Protein AF-W5TAR7-F1 (afdb_monomer)

pLDDT: mean 82.63, std 12.6, range [40.84, 93.25]

Radius of gyration: 11.82 Å; Cα contacts (8 Å, |Δi|>4): 52; chains: 1; bounding box: 22×34×24 Å

Mean predicted aligned error: 6.07 Å

Solvent-accessible surface area (backbone atoms only — not comparable to full-atom values): 3673 Å² total; per-residue (Å²): 140,92,84,60,65,67,64,53,50,53,52,49,51,64,62,61,66,46,52,87,48,70,86,64,79,72,87,44,70,70,53,19,54,49,36,38,64,75,34,49,93,54,37,88,82,19,53,44,22,45,51,18,51,49,56,5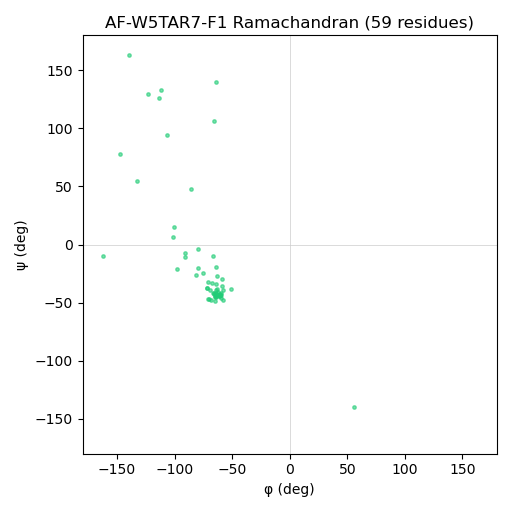8,49,66,74,74,110

Sequence (61 aa):
MIRSTAHQREQWDIIHRFCDDCLAPIASLEEARRALTVHAGHGLGCLQYLAALSRVSEVMA

Secondary structure (DSSP, 8-state):
---SHHHHHHHHHHHTS-TT---S---SHHHHHHHHHHHGGGGGG-HHHHHHHHHHHHHH-

Organism: NCBI:txid1415166

Foldseek 3Di:
DPPDPPVVVVVLCVQPVDQAHPVDQQPDLVSLVVQCVVCVVCAPVGPSNVSSVVVVVVVVD

Structure (mmCIF, N/CA/C/O backbone):
data_AF-W5TAR7-F1
#
_entry.id   AF-W5TAR7-F1
#
loop_
_atom_site.group_PDB
_atom_site.id
_atom_site.type_symbol
_atom_site.label_atom_id
_atom_site.label_alt_id
_atom_site.label_comp_id
_atom_site.label_asym_id
_atom_site.label_entity_id
_atom_site.label_seq_id
_atom_site.pdbx_PDB_ins_code
_atom_site.Cartn_x
_atom_site.Cartn_y
_atom_site.Cartn_z
_atom_site.occupancy
_atom_site.B_iso_or_equiv
_atom_site.auth_seq_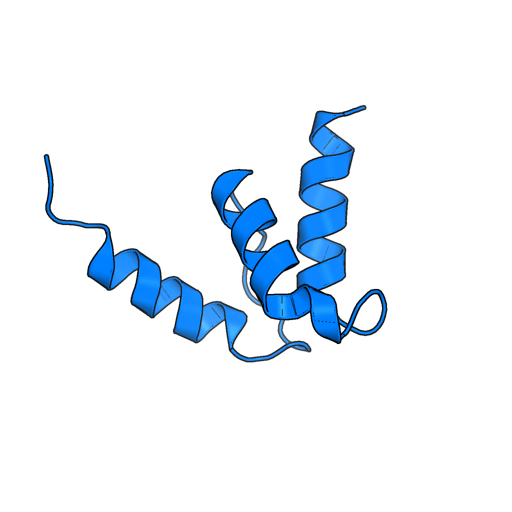id
_atom_site.auth_comp_id
_atom_site.auth_asym_id
_atom_site.auth_atom_id
_atom_site.pdbx_PDB_model_num
ATOM 1 N N . MET A 1 1 ? -4.299 24.081 10.914 1.00 40.84 1 MET A N 1
ATOM 2 C CA . MET A 1 1 ? -2.877 23.818 10.596 1.00 40.84 1 MET A CA 1
ATOM 3 C C . MET A 1 1 ? -2.818 23.167 9.218 1.00 40.84 1 MET A C 1
ATOM 5 O O . MET A 1 1 ? -3.239 22.030 9.100 1.00 40.84 1 MET A O 1
ATOM 9 N N . ILE A 1 2 ? -2.423 23.897 8.166 1.00 49.09 2 ILE A N 1
ATOM 10 C CA . ILE A 1 2 ? -2.502 23.436 6.757 1.00 49.09 2 ILE A CA 1
ATOM 11 C C . ILE A 1 2 ? -1.167 23.720 6.036 1.00 49.09 2 ILE A C 1
ATOM 13 O O . ILE A 1 2 ? -1.108 24.422 5.034 1.00 49.09 2 ILE A O 1
ATOM 17 N N . ARG A 1 3 ? -0.054 23.233 6.595 1.00 47.78 3 ARG A N 1
ATOM 18 C CA . ARG A 1 3 ? 1.280 23.260 5.964 1.00 47.78 3 ARG A CA 1
ATOM 19 C C . ARG A 1 3 ? 2.058 22.020 6.403 1.00 47.78 3 ARG A C 1
ATOM 21 O O . ARG A 1 3 ? 2.856 22.092 7.326 1.00 47.78 3 ARG A O 1
ATOM 28 N N . SER A 1 4 ? 1.760 20.866 5.810 1.00 56.22 4 SER A N 1
ATOM 29 C CA . SER A 1 4 ? 2.606 19.659 5.936 1.00 56.22 4 SER A CA 1
ATOM 30 C C . SER A 1 4 ? 2.343 18.582 4.874 1.00 56.22 4 SER A C 1
ATOM 32 O O . SER A 1 4 ? 3.151 17.676 4.737 1.00 56.22 4 SER A O 1
ATOM 34 N N . THR A 1 5 ? 1.287 18.681 4.061 1.00 68.69 5 THR A N 1
ATOM 35 C CA . THR A 1 5 ? 0.887 17.591 3.150 1.00 68.69 5 THR A CA 1
ATOM 36 C C . THR A 1 5 ? 1.820 17.382 1.955 1.00 68.69 5 THR A C 1
ATOM 38 O O . THR A 1 5 ? 2.056 16.243 1.572 1.00 68.69 5 THR A O 1
ATOM 41 N N . ALA A 1 6 ? 2.369 18.448 1.360 1.00 75.94 6 ALA A N 1
ATOM 42 C CA . ALA A 1 6 ? 3.216 18.328 0.166 1.00 75.94 6 ALA A CA 1
ATOM 43 C C . ALA A 1 6 ? 4.571 17.673 0.474 1.00 75.94 6 ALA A C 1
ATOM 45 O O . ALA A 1 6 ? 4.962 16.730 -0.204 1.00 75.94 6 ALA A O 1
ATOM 46 N N . HIS A 1 7 ? 5.239 18.119 1.541 1.00 79.88 7 HIS A N 1
ATOM 47 C CA . HIS A 1 7 ? 6.521 17.554 1.960 1.00 79.88 7 HIS A CA 1
ATOM 48 C C . HIS A 1 7 ? 6.383 16.096 2.418 1.00 79.88 7 HIS A C 1
ATOM 50 O O . HIS A 1 7 ? 7.172 15.248 2.021 1.00 79.88 7 HIS A O 1
ATOM 56 N N . GLN A 1 8 ? 5.331 15.781 3.181 1.00 78.19 8 GLN A N 1
ATOM 57 C CA . GLN A 1 8 ? 5.039 14.402 3.585 1.00 78.19 8 GLN A CA 1
ATOM 58 C C . GLN A 1 8 ? 4.739 13.504 2.379 1.00 78.19 8 GLN A C 1
ATOM 60 O O . GLN A 1 8 ? 5.166 12.353 2.338 1.00 78.19 8 GLN A O 1
ATOM 65 N N . ARG A 1 9 ? 4.031 14.031 1.372 1.00 80.12 9 ARG A N 1
ATOM 66 C CA . ARG A 1 9 ? 3.745 13.303 0.133 1.00 80.12 9 ARG A CA 1
ATOM 67 C C . ARG A 1 9 ? 5.020 13.002 -0.653 1.00 80.12 9 ARG A C 1
ATOM 69 O O . ARG A 1 9 ? 5.175 11.870 -1.096 1.00 80.12 9 ARG A O 1
ATOM 76 N N . GLU A 1 10 ? 5.907 13.983 -0.777 1.00 85.81 10 GLU A N 1
ATOM 77 C CA . GLU A 1 10 ? 7.189 13.855 -1.473 1.00 85.81 10 GLU A CA 1
ATOM 78 C C . GLU A 1 10 ? 8.133 12.882 -0.753 1.00 85.81 10 GLU A C 1
ATOM 80 O O . GLU A 1 10 ? 8.730 12.017 -1.385 1.00 85.81 10 GLU A O 1
ATOM 85 N N . GLN A 1 11 ? 8.203 12.943 0.580 1.00 84.81 11 GLN A N 1
ATOM 86 C CA . GLN A 1 11 ? 8.950 11.964 1.375 1.00 84.81 11 GLN A CA 1
ATOM 87 C C . GLN A 1 11 ? 8.415 10.543 1.185 1.00 84.81 11 GLN A C 1
A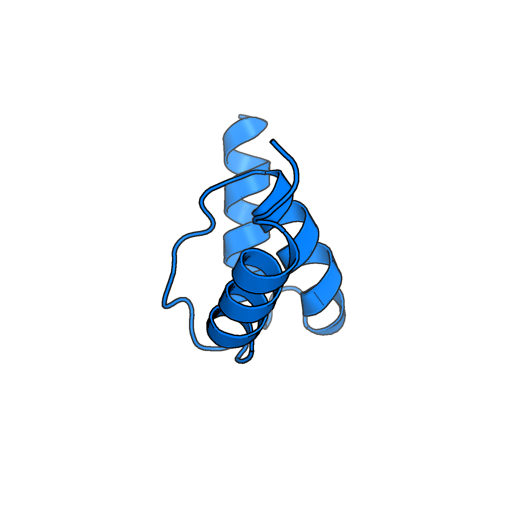TOM 89 O O . GLN A 1 11 ? 9.200 9.617 0.996 1.00 84.81 11 GLN A O 1
ATOM 94 N N . TRP A 1 12 ? 7.092 10.369 1.185 1.00 86.06 12 TRP A N 1
ATOM 95 C CA . TRP A 1 12 ? 6.470 9.075 0.904 1.00 86.06 12 TRP A CA 1
ATOM 96 C C . TRP A 1 12 ? 6.839 8.568 -0.494 1.00 86.06 12 TRP A C 1
ATOM 98 O O . TRP A 1 12 ? 7.187 7.401 -0.642 1.00 86.06 12 TRP A O 1
ATOM 108 N N . ASP A 1 13 ? 6.815 9.443 -1.507 1.00 85.69 13 ASP A N 1
ATOM 109 C CA . ASP A 1 13 ? 7.164 9.073 -2.885 1.00 85.69 13 ASP A CA 1
ATOM 110 C C . ASP A 1 13 ? 8.632 8.645 -2.999 1.00 85.69 13 ASP A C 1
ATOM 112 O O . ASP A 1 13 ? 8.945 7.753 -3.780 1.00 85.69 13 ASP A O 1
ATOM 116 N N . ILE A 1 14 ? 9.530 9.247 -2.212 1.00 86.88 14 ILE A N 1
ATOM 117 C CA . ILE A 1 14 ? 10.944 8.854 -2.152 1.00 86.88 14 ILE A CA 1
ATOM 118 C C . ILE A 1 14 ? 11.097 7.475 -1.503 1.00 86.88 14 ILE A C 1
ATOM 120 O O . ILE A 1 14 ? 11.794 6.626 -2.055 1.00 86.88 14 ILE A O 1
ATOM 124 N N . ILE A 1 15 ? 10.450 7.249 -0.356 1.00 85.38 15 ILE A N 1
ATOM 125 C CA . ILE A 1 15 ? 10.575 6.007 0.423 1.00 85.38 15 ILE A CA 1
ATOM 126 C C . ILE A 1 15 ? 9.991 4.813 -0.339 1.00 85.38 15 ILE A C 1
ATOM 128 O O . ILE A 1 15 ? 10.601 3.749 -0.373 1.00 85.38 15 ILE A O 1
ATOM 132 N N . HIS A 1 16 ? 8.841 4.996 -0.989 1.00 85.81 16 HIS A N 1
ATOM 133 C CA . HIS A 1 16 ? 8.106 3.912 -1.652 1.00 85.81 16 HIS A CA 1
ATOM 134 C C . HIS A 1 16 ? 8.322 3.875 -3.168 1.00 85.81 16 HIS A C 1
ATOM 136 O O . HIS A 1 16 ? 7.595 3.208 -3.902 1.00 85.81 16 HIS A O 1
ATOM 142 N N . ARG A 1 17 ? 9.348 4.579 -3.665 1.00 84.94 17 ARG A N 1
ATOM 143 C CA . ARG A 1 17 ? 9.696 4.612 -5.092 1.00 84.94 17 ARG A CA 1
ATOM 144 C C . ARG A 1 17 ? 10.014 3.226 -5.652 1.00 84.94 17 ARG A C 1
ATOM 146 O O . ARG A 1 17 ? 9.744 2.962 -6.824 1.00 84.94 17 ARG A O 1
ATOM 153 N N . PHE A 1 18 ? 10.635 2.374 -4.841 1.00 84.75 18 PHE A N 1
ATOM 154 C CA . PHE A 1 18 ? 11.137 1.072 -5.258 1.00 84.75 18 PHE A CA 1
ATOM 155 C C . PHE A 1 18 ? 10.338 -0.052 -4.605 1.00 84.75 18 PHE A C 1
ATOM 157 O O . PHE A 1 18 ? 10.069 -0.046 -3.409 1.00 84.75 18 PHE A O 1
ATOM 164 N N . CYS A 1 19 ? 9.944 -1.025 -5.423 1.00 86.00 19 CYS A N 1
ATOM 165 C CA . CYS A 1 19 ? 9.029 -2.092 -5.017 1.00 86.00 19 CYS A CA 1
ATOM 166 C C . CYS A 1 19 ? 9.681 -3.159 -4.133 1.00 86.00 19 CYS A C 1
ATOM 168 O O . CYS A 1 19 ? 8.966 -3.823 -3.382 1.00 86.00 19 CYS A O 1
ATOM 170 N N . ASP A 1 20 ? 11.003 -3.300 -4.240 1.00 79.69 20 ASP A N 1
ATOM 171 C CA . ASP A 1 20 ? 11.805 -4.299 -3.525 1.00 79.69 20 ASP A CA 1
ATOM 172 C C . ASP A 1 20 ? 12.326 -3.779 -2.181 1.00 79.69 20 ASP A C 1
ATOM 174 O O . ASP A 1 20 ? 12.894 -4.531 -1.393 1.00 79.69 20 ASP A O 1
ATOM 178 N N . ASP A 1 21 ? 12.126 -2.492 -1.906 1.00 69.38 21 ASP A N 1
ATOM 179 C CA . ASP A 1 21 ? 12.674 -1.830 -0.734 1.00 69.38 21 ASP A CA 1
ATOM 180 C C . ASP A 1 21 ? 11.546 -1.579 0.264 1.00 69.38 21 ASP A C 1
ATOM 182 O O . ASP A 1 21 ? 10.845 -0.578 0.183 1.00 69.38 21 ASP A O 1
ATOM 186 N N . CYS A 1 22 ? 11.347 -2.489 1.221 1.00 64.12 22 CYS A N 1
ATOM 187 C CA . CYS A 1 22 ? 10.449 -2.272 2.364 1.00 64.12 22 CYS A CA 1
ATOM 188 C C . CYS A 1 22 ? 11.184 -1.540 3.503 1.00 64.12 22 CYS A C 1
ATOM 190 O O . CYS A 1 22 ? 11.142 -1.954 4.660 1.00 64.12 22 CYS A O 1
ATOM 192 N N . LEU A 1 23 ? 11.902 -0.460 3.175 1.00 65.94 23 LEU A N 1
ATOM 193 C CA . LEU A 1 23 ? 12.752 0.261 4.134 1.00 65.94 23 LEU A CA 1
ATOM 194 C C . LEU A 1 23 ? 11.965 0.884 5.289 1.00 65.94 23 LEU A C 1
ATOM 196 O O . LEU A 1 23 ? 12.515 1.069 6.373 1.00 65.94 23 LEU A O 1
ATOM 200 N N . ALA A 1 24 ? 10.691 1.207 5.066 1.00 69.44 24 ALA A N 1
ATOM 201 C CA . ALA A 1 24 ? 9.825 1.784 6.079 1.00 69.44 24 ALA A CA 1
ATOM 202 C C . ALA A 1 24 ? 8.567 0.926 6.278 1.00 69.44 24 ALA A C 1
ATOM 204 O O . ALA A 1 24 ? 7.877 0.618 5.301 1.00 69.44 24 ALA A O 1
ATOM 205 N N . PRO A 1 25 ? 8.229 0.564 7.527 1.00 77.56 25 PRO A N 1
ATOM 206 C CA . PRO A 1 25 ? 6.949 -0.061 7.820 1.00 77.56 25 PRO A CA 1
ATOM 207 C C . PRO A 1 25 ? 5.795 0.906 7.514 1.00 77.56 25 PRO A C 1
ATOM 209 O O . PRO A 1 25 ? 5.873 2.093 7.826 1.00 77.56 25 PRO A O 1
ATOM 212 N N . ILE A 1 26 ? 4.707 0.378 6.943 1.00 87.69 26 ILE A N 1
ATOM 213 C CA . ILE A 1 26 ? 3.472 1.128 6.671 1.00 87.69 26 ILE A CA 1
ATOM 214 C C . ILE A 1 26 ? 2.843 1.538 8.013 1.00 87.69 26 ILE A C 1
ATOM 216 O O . ILE A 1 26 ? 2.278 0.710 8.735 1.00 87.69 26 ILE A O 1
ATOM 220 N N . ALA A 1 27 ? 2.928 2.819 8.364 1.00 84.94 27 ALA A N 1
ATOM 221 C CA . ALA A 1 27 ? 2.605 3.303 9.704 1.00 84.94 27 ALA A CA 1
ATOM 222 C C . ALA A 1 27 ? 1.097 3.507 9.925 1.00 84.94 27 ALA A C 1
ATOM 224 O O . ALA A 1 27 ? 0.612 3.421 11.056 1.00 84.94 27 ALA A O 1
ATOM 225 N N . SER A 1 28 ? 0.330 3.763 8.861 1.00 88.56 28 SER A N 1
ATOM 226 C CA . SER A 1 28 ? -1.094 4.111 8.957 1.00 88.56 28 SER A CA 1
ATOM 227 C C . SER A 1 28 ? -1.960 3.456 7.879 1.00 88.56 28 SER A C 1
ATOM 229 O O . SER A 1 28 ? -1.472 3.009 6.844 1.00 88.56 28 SER A O 1
ATOM 231 N N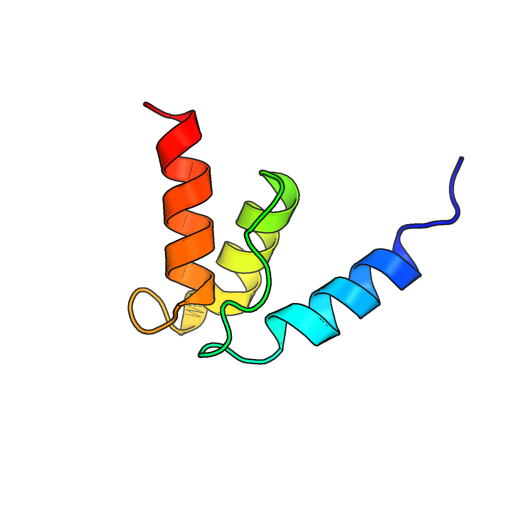 . LEU A 1 29 ? -3.278 3.432 8.103 1.00 90.88 29 LEU A N 1
ATOM 232 C CA . LEU A 1 29 ? -4.241 2.932 7.114 1.00 90.88 29 LEU A CA 1
ATOM 233 C C . LEU A 1 29 ? -4.331 3.814 5.864 1.00 90.88 29 LEU A C 1
ATOM 235 O O . LEU A 1 29 ? -4.566 3.305 4.771 1.00 90.88 29 LEU A O 1
ATOM 239 N N . GLU A 1 30 ? -4.148 5.128 6.012 1.00 90.81 30 GLU A N 1
ATOM 240 C CA . GLU A 1 30 ? -4.088 6.043 4.869 1.00 90.81 30 GLU A CA 1
ATOM 241 C C . GLU A 1 30 ? -2.874 5.722 3.995 1.00 90.81 30 GLU A C 1
ATOM 243 O O . GLU A 1 30 ? -2.991 5.597 2.775 1.00 90.81 30 GLU A O 1
ATOM 248 N N . GLU A 1 31 ? -1.727 5.502 4.637 1.00 89.00 31 GLU A N 1
ATOM 249 C CA . GLU A 1 31 ? -0.505 5.084 3.967 1.00 89.00 31 GLU A CA 1
ATOM 250 C C . GLU A 1 31 ? -0.674 3.727 3.275 1.00 89.00 31 GLU A C 1
ATOM 252 O O . GLU A 1 31 ? -0.328 3.594 2.102 1.00 89.00 31 GLU A O 1
ATOM 257 N N . ALA A 1 32 ? -1.291 2.753 3.953 1.00 92.12 32 ALA A N 1
ATOM 258 C CA . ALA A 1 32 ? -1.584 1.440 3.386 1.00 92.12 32 ALA A CA 1
ATOM 259 C C . ALA A 1 32 ? -2.485 1.545 2.150 1.00 92.12 32 ALA A C 1
ATOM 261 O O . ALA A 1 32 ? -2.191 0.965 1.106 1.00 92.12 32 ALA A O 1
ATOM 262 N N . ARG A 1 33 ? -3.558 2.344 2.219 1.00 92.19 33 ARG A N 1
ATOM 263 C CA . ARG A 1 33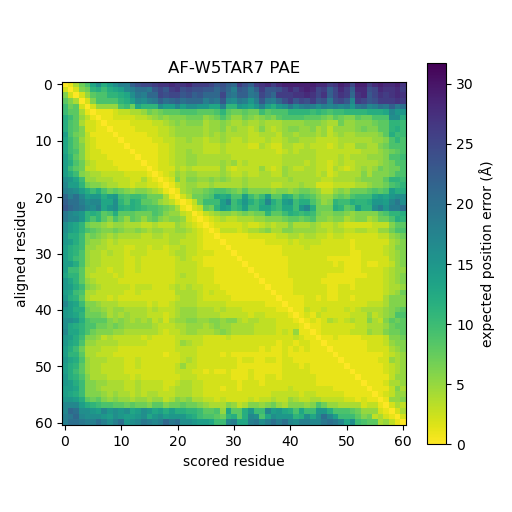 ? -4.447 2.586 1.073 1.00 92.19 33 ARG A CA 1
ATOM 264 C C . ARG A 1 33 ? -3.686 3.207 -0.098 1.00 92.19 33 ARG A C 1
ATOM 266 O O . ARG A 1 33 ? -3.913 2.823 -1.249 1.00 92.19 33 ARG A O 1
ATOM 273 N N . ARG A 1 34 ? -2.792 4.158 0.179 1.00 91.38 34 ARG A N 1
ATOM 274 C CA . ARG A 1 34 ? -1.974 4.800 -0.852 1.00 91.38 34 ARG A CA 1
ATOM 275 C C . ARG A 1 34 ? -1.020 3.800 -1.504 1.00 91.38 34 ARG A C 1
ATOM 277 O O . ARG A 1 34 ? -1.011 3.711 -2.728 1.00 91.38 34 ARG A O 1
ATOM 284 N N . ALA A 1 35 ? -0.298 3.012 -0.710 1.00 91.56 35 ALA A N 1
ATOM 285 C CA . ALA A 1 35 ? 0.619 1.982 -1.197 1.00 91.56 35 ALA A CA 1
ATOM 286 C C . ALA A 1 35 ? -0.105 0.908 -2.026 1.00 91.56 35 ALA A C 1
ATOM 288 O O . ALA A 1 35 ? 0.335 0.600 -3.132 1.00 91.56 35 ALA A O 1
ATOM 289 N N . LEU A 1 36 ? -1.267 0.423 -1.567 1.00 93.25 36 LEU A N 1
ATOM 290 C CA . LEU A 1 36 ? -2.108 -0.507 -2.331 1.00 93.25 36 LEU A CA 1
ATOM 291 C C . LEU A 1 36 ? -2.518 0.071 -3.686 1.00 93.25 36 LEU A C 1
ATOM 293 O O . LEU A 1 36 ? -2.533 -0.654 -4.669 1.00 93.25 36 LEU A O 1
ATOM 297 N N . THR A 1 37 ? -2.824 1.368 -3.752 1.00 93.12 37 THR A N 1
ATOM 298 C CA . THR A 1 37 ? -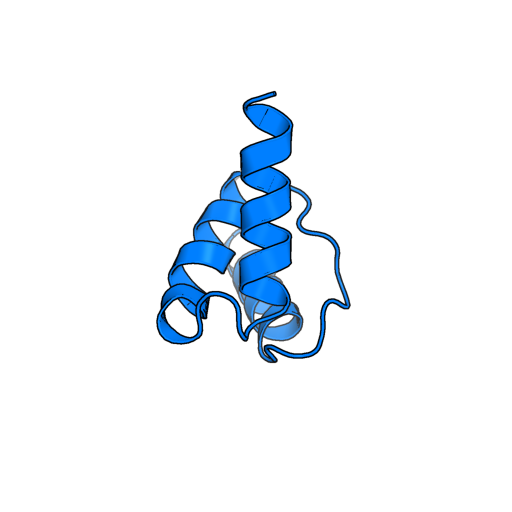3.219 2.030 -5.004 1.00 93.12 37 THR A CA 1
ATOM 299 C C . THR A 1 37 ? -2.036 2.168 -5.962 1.00 93.12 37 THR A C 1
ATOM 301 O O . THR A 1 37 ? -2.158 1.846 -7.141 1.00 93.12 37 THR A O 1
ATOM 304 N N . VAL A 1 38 ? -0.888 2.635 -5.464 1.00 92.69 38 VAL A N 1
ATOM 305 C CA . VAL A 1 38 ? 0.311 2.897 -6.277 1.00 92.69 38 VAL A CA 1
ATOM 306 C C . VAL A 1 38 ? 0.942 1.599 -6.785 1.00 92.69 38 VAL A C 1
ATOM 308 O O . VAL A 1 38 ? 1.355 1.535 -7.940 1.00 92.69 38 VAL A O 1
ATOM 311 N N . HIS A 1 39 ? 0.968 0.549 -5.961 1.00 92.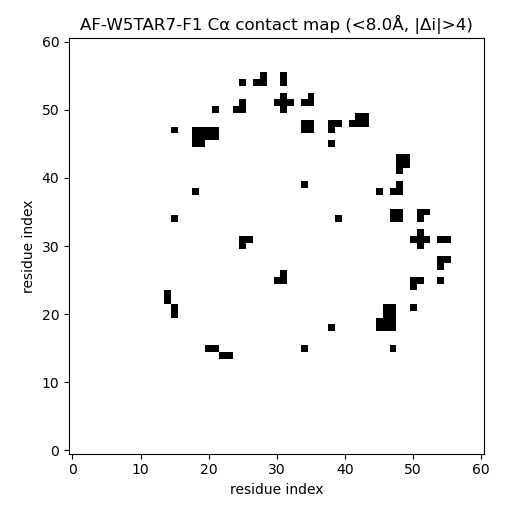69 39 HIS A N 1
ATOM 312 C CA . HIS A 1 39 ? 1.619 -0.722 -6.288 1.00 92.69 39 HIS A CA 1
ATOM 313 C C . HIS A 1 39 ? 0.646 -1.827 -6.735 1.00 92.69 39 HIS A C 1
ATOM 315 O O . HIS A 1 39 ? 1.078 -2.959 -6.961 1.00 92.69 39 HIS A O 1
ATOM 321 N N . ALA A 1 40 ? -0.646 -1.521 -6.923 1.00 92.44 40 ALA A N 1
ATOM 322 C CA . ALA A 1 40 ? -1.663 -2.487 -7.362 1.00 92.44 40 ALA A CA 1
ATOM 323 C C . ALA A 1 40 ? -1.254 -3.261 -8.624 1.00 92.44 40 ALA A C 1
ATOM 325 O O . ALA A 1 40 ? -1.510 -4.459 -8.723 1.00 92.44 40 ALA A O 1
ATOM 326 N N . GLY A 1 41 ? -0.596 -2.586 -9.573 1.00 91.38 41 GLY A N 1
ATOM 327 C CA . GLY A 1 41 ? -0.189 -3.177 -10.851 1.00 91.38 41 GLY A CA 1
ATOM 328 C C . GLY A 1 41 ? 0.824 -4.320 -10.731 1.00 91.38 41 GLY A C 1
ATOM 329 O O . GLY A 1 41 ? 0.942 -5.115 -11.657 1.00 91.38 41 GLY A O 1
ATOM 330 N N . HIS A 1 42 ? 1.528 -4.432 -9.603 1.00 91.38 42 HIS A N 1
ATOM 331 C CA . HIS A 1 42 ? 2.495 -5.505 -9.357 1.00 91.38 42 HIS A CA 1
ATOM 332 C C . HIS A 1 42 ? 1.912 -6.660 -8.525 1.00 91.38 42 HIS A C 1
ATOM 334 O O . HIS A 1 42 ? 2.429 -7.777 -8.562 1.00 91.38 42 HIS A O 1
ATOM 340 N N . GLY A 1 43 ? 0.833 -6.408 -7.777 1.00 89.19 43 GLY A N 1
ATOM 341 C CA . GLY A 1 43 ? 0.166 -7.404 -6.940 1.00 89.19 43 GLY A CA 1
ATOM 342 C C . GLY A 1 43 ? 1.103 -8.070 -5.925 1.00 89.19 43 GLY A C 1
ATOM 343 O O . GLY A 1 43 ? 1.963 -7.427 -5.327 1.00 89.19 43 GLY A O 1
ATOM 344 N N . LEU A 1 44 ? 0.948 -9.386 -5.740 1.00 88.81 44 LEU A N 1
ATOM 345 C CA . LEU A 1 44 ? 1.711 -10.166 -4.751 1.00 88.81 44 LEU A CA 1
ATOM 346 C C . LEU A 1 44 ? 3.219 -10.261 -5.054 1.00 88.81 44 LEU A C 1
ATOM 348 O O . LEU A 1 44 ? 3.971 -10.724 -4.206 1.00 88.81 44 LEU A O 1
ATOM 352 N N . GLY A 1 45 ? 3.669 -9.831 -6.237 1.00 89.31 45 GLY A N 1
ATOM 353 C CA . GLY A 1 45 ? 5.092 -9.758 -6.580 1.00 89.31 45 GLY A CA 1
ATOM 354 C C . GLY A 1 45 ? 5.812 -8.533 -6.007 1.00 89.31 45 GLY A C 1
ATOM 355 O O . GLY A 1 45 ? 7.015 -8.405 -6.197 1.00 89.31 45 GLY A O 1
ATOM 356 N N . CYS A 1 46 ? 5.103 -7.622 -5.334 1.00 91.44 46 CYS A N 1
ATOM 357 C CA . CYS A 1 46 ? 5.668 -6.393 -4.787 1.00 91.44 4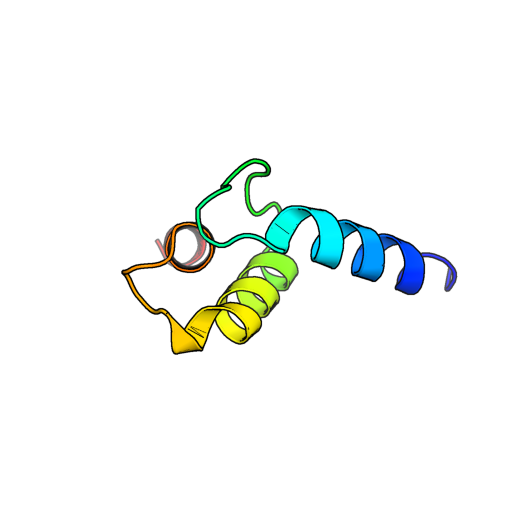6 CYS A CA 1
ATOM 358 C C . CYS A 1 46 ? 5.632 -6.396 -3.256 1.00 91.44 46 CYS A C 1
ATOM 360 O O . CYS A 1 46 ? 4.567 -6.532 -2.651 1.00 91.44 46 CYS A O 1
ATOM 362 N N . LEU A 1 47 ? 6.792 -6.179 -2.628 1.00 90.25 47 LEU A N 1
ATOM 363 C CA . LEU A 1 47 ? 6.911 -6.159 -1.168 1.00 90.25 47 LEU A CA 1
ATOM 364 C C . LEU A 1 47 ? 6.106 -5.013 -0.550 1.00 90.25 47 LEU A C 1
ATOM 366 O O . LEU A 1 47 ? 5.415 -5.222 0.443 1.00 90.25 47 LEU A O 1
ATOM 370 N N . GLN A 1 48 ? 6.095 -3.845 -1.193 1.00 91.31 48 GLN A N 1
ATOM 371 C CA . GLN A 1 48 ? 5.290 -2.698 -0.763 1.00 91.31 48 GLN A CA 1
ATOM 372 C C . GLN A 1 48 ? 3.781 -2.981 -0.802 1.00 91.31 48 GLN A C 1
ATOM 374 O O . GLN A 1 48 ? 3.050 -2.630 0.126 1.00 91.31 48 GLN A O 1
ATOM 379 N N . TYR A 1 49 ? 3.306 -3.676 -1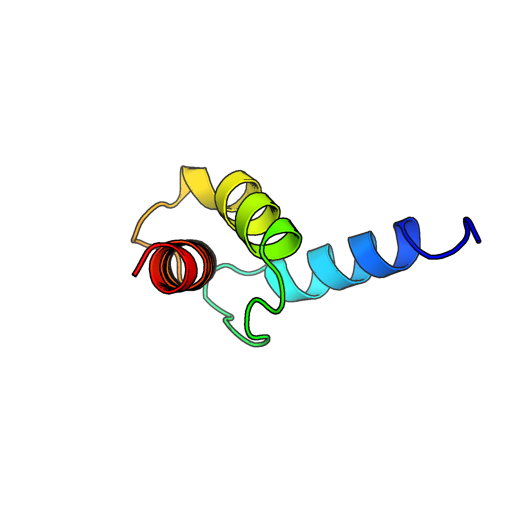.842 1.00 92.12 49 TYR A N 1
ATOM 380 C CA . TYR A 1 49 ? 1.907 -4.098 -1.929 1.00 92.12 49 TYR A CA 1
ATOM 381 C C . TYR A 1 49 ? 1.554 -5.098 -0.820 1.00 92.12 49 TYR A C 1
ATOM 383 O O . TYR A 1 49 ? 0.530 -4.949 -0.154 1.00 92.12 49 TYR A O 1
ATOM 391 N N . LEU A 1 50 ? 2.416 -6.092 -0.582 1.00 92.12 50 LEU A N 1
ATOM 392 C CA . LEU A 1 50 ? 2.222 -7.088 0.473 1.00 92.12 50 LEU A CA 1
ATOM 393 C C . LEU A 1 50 ? 2.243 -6.469 1.874 1.00 92.12 50 LEU A C 1
ATOM 395 O O . LEU A 1 50 ? 1.376 -6.786 2.687 1.00 92.12 50 LEU A O 1
ATOM 399 N N . ALA A 1 51 ? 3.181 -5.564 2.155 1.00 90.94 51 ALA A N 1
ATOM 400 C CA . ALA A 1 51 ? 3.262 -4.863 3.434 1.00 90.94 51 ALA A CA 1
ATOM 401 C C . ALA A 1 51 ? 1.997 -4.035 3.694 1.00 90.94 51 ALA A C 1
ATOM 403 O O . ALA A 1 51 ? 1.422 -4.085 4.784 1.00 90.94 51 ALA A O 1
ATOM 404 N N . ALA A 1 52 ? 1.511 -3.328 2.671 1.00 92.62 52 ALA A N 1
ATOM 405 C CA . ALA A 1 52 ? 0.272 -2.574 2.761 1.00 92.62 52 ALA A CA 1
ATOM 406 C C . ALA A 1 52 ? -0.944 -3.487 2.983 1.00 92.62 52 ALA A C 1
ATOM 408 O O . ALA A 1 52 ? -1.790 -3.172 3.821 1.00 92.62 52 ALA A O 1
ATOM 409 N N . LEU A 1 53 ? -1.006 -4.632 2.290 1.00 93.00 53 LEU A N 1
ATOM 410 C CA . LEU A 1 53 ? -2.065 -5.632 2.442 1.00 93.00 53 LEU A CA 1
ATOM 411 C C . LEU A 1 53 ? -2.068 -6.265 3.842 1.00 93.00 53 LEU A C 1
ATOM 413 O O . LEU A 1 53 ? -3.135 -6.404 4.442 1.00 93.00 53 LEU A O 1
ATOM 417 N N . SER A 1 54 ? -0.895 -6.602 4.385 1.00 91.44 54 SER A N 1
ATOM 418 C CA . SER A 1 54 ? -0.755 -7.095 5.762 1.00 91.44 54 SER A CA 1
ATOM 419 C C . SER A 1 54 ? -1.310 -6.078 6.748 1.00 91.44 54 SER A C 1
ATOM 421 O O . SER A 1 54 ? -2.158 -6.408 7.575 1.00 91.44 54 SER A O 1
ATOM 423 N N . ARG A 1 55 ? -0.925 -4.805 6.591 1.00 91.31 55 ARG A N 1
ATOM 424 C CA . ARG A 1 55 ? -1.330 -3.740 7.508 1.00 91.31 55 ARG A CA 1
ATOM 425 C C . ARG A 1 55 ? -2.844 -3.540 7.563 1.00 91.31 55 ARG A C 1
ATOM 427 O O . ARG A 1 55 ? -3.381 -3.348 8.652 1.00 91.31 55 ARG A O 1
ATOM 434 N N . VAL A 1 56 ? -3.535 -3.559 6.419 1.00 91.19 56 VAL A N 1
ATOM 435 C CA . VAL A 1 56 ? -5.008 -3.462 6.412 1.00 91.19 56 VAL A CA 1
ATOM 436 C C . VAL A 1 56 ? -5.672 -4.728 6.946 1.00 91.19 56 VAL A C 1
ATOM 438 O O . VAL A 1 56 ? -6.718 -4.625 7.579 1.00 91.19 56 VAL A O 1
ATOM 441 N N . SER A 1 57 ? -5.066 -5.898 6.740 1.00 88.06 57 SER A N 1
ATOM 442 C CA . SER A 1 57 ? -5.614 -7.179 7.203 1.00 88.06 57 SER A CA 1
ATOM 443 C C . SER A 1 57 ? -5.514 -7.337 8.722 1.00 88.06 57 SER A C 1
ATOM 445 O O . SER A 1 57 ? -6.460 -7.810 9.340 1.00 88.06 57 SER A O 1
ATOM 447 N N . GLU A 1 58 ? -4.427 -6.867 9.341 1.00 82.62 58 GLU A N 1
ATOM 448 C CA . GLU A 1 58 ? -4.253 -6.836 10.804 1.00 82.62 58 GLU A CA 1
ATOM 449 C C . GLU A 1 58 ? -5.327 -6.020 11.527 1.00 82.62 58 GLU A C 1
ATOM 451 O O . GLU A 1 58 ? -5.641 -6.303 12.674 1.00 82.62 58 GLU A O 1
ATOM 456 N N . VAL A 1 59 ? -5.887 -4.994 10.880 1.00 68.25 59 VAL A N 1
ATOM 457 C CA . VAL A 1 59 ? -6.963 -4.180 11.471 1.00 68.25 59 VAL A CA 1
ATOM 458 C C . VAL A 1 59 ? -8.327 -4.869 11.374 1.00 68.25 59 VAL A C 1
ATOM 460 O O . VAL A 1 59 ? -9.245 -4.511 12.105 1.00 68.25 59 VAL A O 1
ATOM 463 N N . MET A 1 60 ? -8.480 -5.835 10.468 1.00 64.94 60 MET A N 1
ATOM 464 C CA . MET A 1 60 ? -9.734 -6.571 10.289 1.00 64.94 60 MET A CA 1
ATOM 465 C C . MET A 1 60 ? -9.832 -7.843 11.141 1.00 64.94 60 MET A C 1
ATOM 467 O O . MET A 1 60 ? -10.910 -8.436 11.181 1.00 64.94 60 MET A O 1
ATOM 471 N N . ALA A 1 61 ? -8.732 -8.262 11.772 1.00 56.12 61 ALA A N 1
ATOM 472 C CA . ALA A 1 61 ? -8.660 -9.406 12.681 1.00 56.12 61 ALA A CA 1
ATOM 473 C C . ALA A 1 61 ? -8.994 -8.997 14.123 1.00 56.12 61 ALA A C 1
ATOM 475 O O . ALA A 1 61 ? -9.650 -9.812 14.810 1.00 56.12 61 ALA A O 1
#